Protein AF-A0A965Y708-F1 (afdb_monomer)

Mean predicted aligned error: 5.1 Å

Radius of gyration: 11.02 Å; Cα contacts (8 Å, |Δi|>4): 62; chains: 1; bounding box: 31×29×25 Å

Nearest PDB structures (foldseek):
  6ama-assembly1_B  TM=8.193E-01  e=1.026E-03  Streptomyces venezuelae
  6ama-assembly1_A  TM=8.352E-01  e=5.917E-03  Streptomyces venezuelae
  6amk-assembly1_A  TM=8.722E-01  e=8.287E-03  Streptomyces venezuelae
  6amk-assembly1_B  TM=8.656E-01  e=9.483E-03  Streptomyces venezuelae
  4j2n-assembly1_A  TM=8.083E-01  e=5.531E-03  Pukovnikvirus pukovnik

Solvent-accessible surface area (backbone atoms only — not comparable to full-atom values): 3443 Å² total; per-residue (Å²): 134,83,74,83,49,70,30,43,51,59,57,48,11,58,75,69,73,47,55,43,66,57,46,53,48,30,47,74,69,64,74,39,63,60,48,73,58,85,94,44,58,32,27,43,53,68,38,52,50,51,43,52,59,74,68,60,78,131

Secondary structure (DSSP, 8-state):
-----EEEHHHHHHHTTS-HHHHHHHHHTTSS--EEETTEEEEEHHHHHHHHHHH---

Structure (mmCIF, N/CA/C/O backbone):
data_AF-A0A965Y708-F1
#
_entry.id   AF-A0A965Y708-F1
#
loop_
_atom_site.group_PDB
_atom_site.id
_atom_site.type_symbol
_atom_site.label_atom_id
_atom_site.label_alt_id
_atom_site.label_comp_id
_atom_site.label_asym_id
_atom_site.label_entity_id
_atom_site.label_seq_id
_atom_site.pdbx_PDB_ins_code
_atom_site.Cartn_x
_atom_site.Cartn_y
_atom_site.Cartn_z
_atom_site.occupancy
_atom_site.B_iso_or_equiv
_atom_site.auth_seq_id
_atom_site.auth_comp_id
_atom_site.auth_asym_id
_atom_site.auth_atom_id
_atom_site.pdbx_PDB_model_num
ATOM 1 N N . MET A 1 1 ? -0.657 18.883 -15.303 1.00 36.19 1 MET A N 1
ATOM 2 C CA . MET A 1 1 ? 0.342 17.801 -15.426 1.00 36.19 1 MET A CA 1
ATOM 3 C C . MET A 1 1 ? 0.325 17.011 -14.125 1.00 36.19 1 MET A C 1
ATOM 5 O O . MET A 1 1 ? 1.039 17.362 -13.197 1.00 36.19 1 MET A O 1
ATOM 9 N N . THR A 1 2 ? -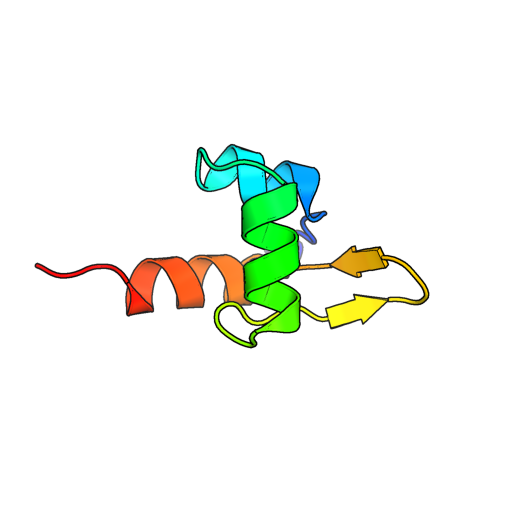0.561 16.029 -13.987 1.00 45.75 2 THR A N 1
ATOM 10 C CA . THR A 1 2 ? -0.569 15.144 -12.814 1.00 45.75 2 THR A CA 1
ATOM 11 C C . THR A 1 2 ? 0.479 14.071 -13.051 1.00 45.75 2 THR A C 1
ATOM 13 O O . THR A 1 2 ? 0.231 13.108 -13.765 1.00 45.75 2 THR A O 1
ATOM 16 N N . ALA A 1 3 ? 1.690 14.295 -12.539 1.00 54.16 3 ALA A N 1
ATOM 17 C CA . ALA A 1 3 ? 2.706 13.256 -12.491 1.00 54.16 3 ALA A CA 1
ATOM 18 C C . ALA A 1 3 ? 2.118 12.068 -11.719 1.00 54.16 3 ALA A C 1
ATOM 20 O O . ALA A 1 3 ? 1.750 12.228 -10.555 1.00 54.16 3 ALA A O 1
ATOM 21 N N . GLU A 1 4 ? 1.980 10.915 -12.371 1.00 65.19 4 GLU A N 1
ATOM 22 C CA . GLU A 1 4 ? 1.560 9.675 -11.721 1.00 65.19 4 GLU A CA 1
ATOM 23 C C . GLU A 1 4 ? 2.582 9.338 -10.632 1.00 65.19 4 GLU A C 1
ATOM 25 O O . GLU A 1 4 ? 3.682 8.850 -10.903 1.00 65.19 4 GLU A O 1
ATOM 30 N N . LYS A 1 5 ? 2.253 9.680 -9.381 1.00 78.56 5 LYS A N 1
ATOM 31 C CA . LYS A 1 5 ? 3.107 9.372 -8.238 1.00 78.56 5 LYS A CA 1
ATOM 32 C C . LYS A 1 5 ? 3.052 7.869 -8.002 1.00 78.56 5 LYS A C 1
ATOM 34 O O . LYS A 1 5 ? 1.985 7.289 -7.803 1.00 78.56 5 LYS A O 1
ATOM 39 N N . LEU A 1 6 ? 4.225 7.249 -8.054 1.00 84.75 6 LEU A N 1
ATOM 40 C CA . LEU A 1 6 ? 4.422 5.848 -7.717 1.00 84.75 6 LEU A CA 1
ATOM 41 C C . LEU A 1 6 ? 4.970 5.765 -6.302 1.00 84.75 6 LEU A C 1
ATOM 43 O O . LEU A 1 6 ? 6.117 6.128 -6.053 1.00 84.75 6 LEU A O 1
ATOM 47 N N . TYR A 1 7 ? 4.163 5.218 -5.411 1.00 88.50 7 TYR A N 1
ATOM 48 C CA . TYR A 1 7 ? 4.521 4.961 -4.033 1.00 88.50 7 TYR A CA 1
ATOM 49 C C . TYR A 1 7 ? 5.217 3.605 -3.904 1.00 88.50 7 TYR A C 1
ATOM 51 O O . TYR A 1 7 ? 4.844 2.601 -4.524 1.00 88.50 7 TYR A O 1
ATOM 59 N N . THR A 1 8 ? 6.271 3.563 -3.100 1.00 91.25 8 THR A N 1
ATOM 60 C CA . THR A 1 8 ? 6.781 2.321 -2.515 1.00 91.25 8 THR A CA 1
ATOM 61 C C . THR A 1 8 ? 5.818 1.784 -1.459 1.00 91.25 8 THR A C 1
ATOM 63 O O . THR A 1 8 ? 4.888 2.463 -1.025 1.00 91.25 8 THR A O 1
ATOM 66 N N . VAL A 1 9 ? 6.058 0.547 -1.019 1.00 90.19 9 VAL A N 1
ATOM 67 C CA . VAL A 1 9 ? 5.351 -0.016 0.138 1.00 90.19 9 VAL A CA 1
ATOM 68 C C . VAL A 1 9 ? 5.601 0.836 1.377 1.00 90.19 9 VAL A C 1
ATOM 70 O O . VAL A 1 9 ? 4.674 1.052 2.144 1.00 90.19 9 VAL A O 1
ATOM 73 N N . GLU A 1 10 ? 6.823 1.334 1.572 1.00 90.75 10 GLU A N 1
ATOM 74 C CA . GLU A 1 10 ? 7.128 2.210 2.702 1.00 90.75 10 GLU A CA 1
ATOM 75 C C . GLU A 1 10 ? 6.326 3.517 2.650 1.00 90.75 10 GLU A C 1
ATOM 77 O O . GLU A 1 10 ? 5.622 3.824 3.608 1.00 90.75 10 GLU A O 1
ATOM 82 N N . GLU A 1 11 ? 6.344 4.234 1.523 1.00 90.62 11 GLU A N 1
ATOM 83 C CA . GLU A 1 11 ? 5.644 5.522 1.399 1.00 90.62 11 GLU A CA 1
ATOM 84 C C . GLU A 1 11 ? 4.119 5.373 1.483 1.00 90.62 11 GLU A C 1
ATOM 86 O O . GLU A 1 11 ? 3.447 6.169 2.134 1.00 90.62 11 GLU A O 1
ATOM 91 N N . ALA A 1 12 ? 3.550 4.344 0.849 1.00 89.88 12 ALA A N 1
ATOM 92 C CA . ALA A 1 12 ? 2.116 4.083 0.939 1.00 89.88 12 ALA A CA 1
ATOM 93 C C . ALA A 1 12 ? 1.702 3.654 2.356 1.00 89.88 12 ALA A C 1
ATOM 95 O O . ALA A 1 12 ? 0.600 3.970 2.799 1.00 89.88 12 ALA A O 1
ATOM 96 N N . ALA A 1 13 ? 2.572 2.944 3.079 1.00 91.06 13 ALA A N 1
ATOM 97 C CA . ALA A 1 13 ? 2.300 2.543 4.453 1.00 91.06 13 ALA A CA 1
ATOM 98 C C . ALA A 1 13 ? 2.341 3.754 5.389 1.00 91.06 13 ALA A C 1
ATOM 100 O O . ALA A 1 13 ? 1.458 3.888 6.232 1.00 91.06 13 ALA A O 1
ATOM 101 N N . GLU A 1 14 ? 3.299 4.659 5.185 1.00 91.12 14 GLU A N 1
ATOM 102 C CA . GLU A 1 14 ? 3.385 5.933 5.899 1.00 91.12 14 GLU A CA 1
ATOM 103 C C . GLU A 1 14 ? 2.158 6.815 5.629 1.00 91.12 14 GLU A C 1
ATOM 105 O O . GLU A 1 14 ? 1.536 7.299 6.572 1.00 91.12 14 GLU A O 1
ATOM 110 N N . ALA A 1 15 ? 1.733 6.934 4.366 1.00 87.69 15 ALA A N 1
ATOM 111 C CA . ALA A 1 15 ? 0.535 7.685 3.985 1.00 87.69 15 ALA A CA 1
ATOM 112 C C . ALA A 1 15 ? -0.751 7.138 4.632 1.00 87.69 15 ALA A C 1
ATOM 114 O O . ALA A 1 15 ? -1.658 7.901 4.959 1.00 87.69 15 ALA A O 1
ATOM 115 N N . LEU A 1 16 ? -0.826 5.820 4.832 1.00 86.19 16 LEU A N 1
ATOM 116 C CA . LEU A 1 16 ? -1.938 5.147 5.508 1.00 86.19 16 LEU A CA 1
ATOM 117 C C . LEU A 1 16 ? -1.763 5.067 7.035 1.00 86.19 16 LEU A C 1
ATOM 119 O O . LEU A 1 16 ? -2.675 4.607 7.721 1.00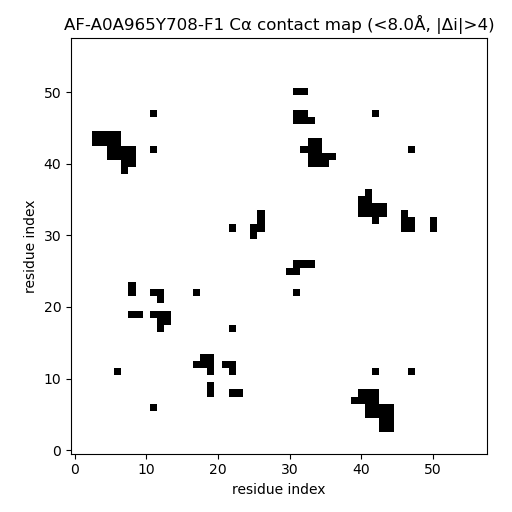 86.19 16 LEU A O 1
ATOM 123 N N . GLY A 1 17 ? -0.609 5.470 7.577 1.00 88.56 17 GLY A N 1
ATOM 124 C CA . GLY A 1 17 ? -0.293 5.362 9.002 1.00 88.56 17 GLY A CA 1
ATOM 125 C C . GLY A 1 17 ? -0.176 3.921 9.516 1.00 88.56 17 GLY A C 1
ATOM 126 O O . GLY A 1 17 ? -0.449 3.662 10.688 1.00 88.56 17 GLY A O 1
ATOM 127 N N . ILE A 1 18 ? 0.200 2.965 8.661 1.00 90.94 18 ILE A N 1
ATOM 128 C CA . ILE A 1 18 ? 0.341 1.544 9.017 1.00 90.94 18 ILE A CA 1
ATOM 129 C C . ILE A 1 18 ? 1.777 1.047 8.842 1.00 90.94 18 ILE A C 1
ATOM 131 O O . ILE A 1 18 ? 2.616 1.677 8.210 1.00 90.94 18 ILE A O 1
ATOM 135 N N . SER A 1 19 ? 2.073 -0.140 9.378 1.00 92.94 19 SER A N 1
ATOM 136 C CA . SER A 1 19 ? 3.372 -0.778 9.151 1.00 92.94 19 SER A CA 1
ATOM 137 C C . SER A 1 19 ? 3.536 -1.215 7.682 1.00 92.94 19 SER A C 1
ATOM 139 O O . SER A 1 19 ? 2.614 -1.831 7.130 1.00 92.94 19 SER A O 1
ATOM 141 N N . PRO A 1 20 ? 4.727 -1.038 7.071 1.00 91.06 20 PRO A N 1
ATOM 142 C CA . PRO A 1 20 ? 5.046 -1.583 5.747 1.00 91.06 20 PRO A CA 1
ATOM 143 C C . PRO A 1 20 ? 4.842 -3.099 5.653 1.00 91.06 20 PRO A C 1
ATOM 145 O O . PRO A 1 20 ? 4.511 -3.624 4.589 1.00 91.06 20 PRO A O 1
ATOM 148 N N . LEU A 1 21 ? 4.989 -3.817 6.773 1.00 91.44 21 LEU A N 1
ATOM 149 C CA . LEU A 1 21 ? 4.704 -5.249 6.847 1.00 91.44 21 LEU A CA 1
ATOM 150 C C . LEU A 1 21 ? 3.214 -5.530 6.613 1.00 91.44 21 LEU A C 1
ATOM 152 O O . LEU A 1 21 ? 2.866 -6.413 5.827 1.00 91.44 21 LEU A O 1
ATOM 156 N N . THR A 1 22 ? 2.339 -4.758 7.262 1.00 92.69 22 THR A N 1
ATOM 157 C CA . THR A 1 22 ? 0.883 -4.851 7.103 1.00 92.69 22 THR A CA 1
ATOM 158 C C . THR A 1 22 ? 0.485 -4.551 5.667 1.00 92.69 22 THR A C 1
ATOM 160 O O . THR A 1 22 ? -0.241 -5.342 5.065 1.00 92.69 22 THR A O 1
ATOM 163 N N . LEU A 1 23 ? 1.027 -3.479 5.084 1.00 90.94 23 LEU A N 1
ATOM 164 C CA . LEU A 1 23 ? 0.752 -3.139 3.691 1.00 90.94 23 LEU A CA 1
ATOM 165 C C . LEU A 1 23 ? 1.258 -4.224 2.729 1.00 90.94 23 LEU A C 1
ATOM 167 O O . LEU A 1 23 ? 0.540 -4.637 1.821 1.00 90.94 23 LEU A O 1
ATOM 171 N N . GLY A 1 24 ? 2.457 -4.761 2.964 1.00 90.12 24 GLY A N 1
ATOM 172 C CA . GLY A 1 24 ? 2.995 -5.887 2.202 1.00 90.12 24 GLY A CA 1
ATOM 173 C C . GLY A 1 24 ? 2.127 -7.145 2.297 1.00 90.12 24 GLY A C 1
ATOM 174 O O . GLY A 1 24 ? 1.963 -7.861 1.309 1.00 90.12 24 GLY A O 1
ATOM 175 N N . ASN A 1 25 ? 1.540 -7.420 3.463 1.00 92.31 25 ASN A N 1
ATOM 176 C CA . ASN A 1 25 ? 0.585 -8.514 3.637 1.00 92.31 25 ASN A CA 1
ATOM 177 C C . ASN A 1 25 ? -0.730 -8.244 2.903 1.00 92.31 25 ASN A C 1
ATOM 179 O O . ASN A 1 25 ? -1.271 -9.156 2.288 1.00 92.31 25 ASN A O 1
ATOM 183 N N . TRP A 1 26 ? -1.223 -7.006 2.905 1.00 91.25 26 TRP A N 1
ATOM 184 C CA . TRP A 1 26 ? -2.425 -6.619 2.164 1.00 91.25 26 TRP A CA 1
ATOM 185 C C . TRP A 1 26 ? -2.237 -6.704 0.652 1.00 91.25 26 TRP A C 1
ATOM 187 O O . TRP A 1 26 ? -3.134 -7.193 -0.028 1.00 91.25 26 TRP A O 1
ATOM 197 N N . LEU A 1 27 ? -1.069 -6.309 0.141 1.00 90.12 27 LEU A N 1
ATOM 198 C CA . LEU A 1 27 ? -0.689 -6.487 -1.263 1.00 90.12 27 LEU A CA 1
ATOM 199 C C . LEU A 1 27 ? -0.674 -7.970 -1.646 1.00 90.12 27 LEU A C 1
ATOM 201 O O . LEU A 1 27 ? -1.249 -8.360 -2.656 1.00 90.12 27 LEU A O 1
ATOM 205 N N . ARG A 1 28 ? -0.068 -8.822 -0.807 1.00 87.88 28 ARG A N 1
ATOM 206 C CA . ARG A 1 28 ? -0.068 -10.281 -1.022 1.00 87.88 28 ARG A CA 1
ATOM 207 C C . ARG A 1 28 ? -1.464 -10.895 -0.927 1.00 87.88 28 ARG A C 1
ATOM 209 O O . ARG A 1 28 ? -1.747 -11.845 -1.644 1.00 87.88 28 ARG A O 1
ATOM 216 N N . ALA A 1 29 ? -2.313 -10.365 -0.051 1.00 89.56 29 ALA A N 1
ATOM 217 C CA . ALA A 1 29 ? -3.690 -10.811 0.132 1.00 89.56 29 ALA A CA 1
ATOM 218 C C . ALA A 1 29 ? -4.666 -10.235 -0.913 1.00 89.56 29 ALA A C 1
ATOM 220 O O . ALA A 1 29 ? -5.839 -10.594 -0.889 1.00 89.56 29 ALA A O 1
ATOM 221 N N . GLY A 1 30 ? -4.223 -9.326 -1.792 1.00 87.88 30 GLY A N 1
ATOM 222 C CA . GLY A 1 30 ? -5.084 -8.667 -2.780 1.00 87.88 30 GLY A CA 1
ATOM 223 C C . GLY A 1 30 ? -6.085 -7.668 -2.187 1.00 87.88 30 GLY A C 1
ATOM 224 O O . GLY A 1 3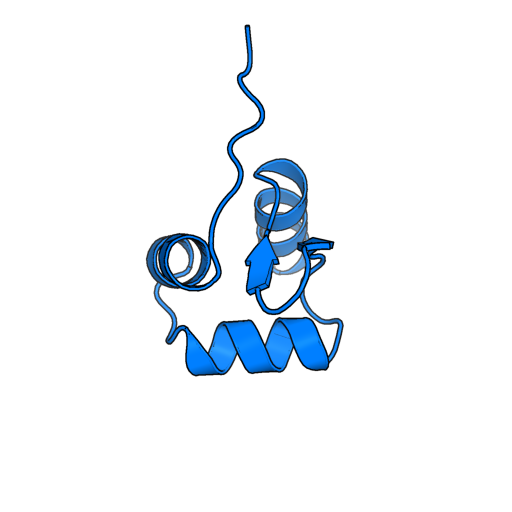0 ? -7.095 -7.363 -2.815 1.00 87.88 30 GLY A O 1
ATOM 225 N N . LYS A 1 31 ? -5.840 -7.164 -0.969 1.00 87.19 31 LYS A N 1
ATOM 226 C CA . LYS A 1 31 ? -6.688 -6.139 -0.332 1.00 87.19 31 LYS A CA 1
ATOM 227 C C . LYS A 1 31 ? -6.472 -4.749 -0.924 1.00 87.19 31 LYS A C 1
ATOM 229 O O . LYS A 1 31 ? -7.429 -3.989 -1.030 1.00 87.19 31 LYS A O 1
ATOM 234 N N . ILE A 1 32 ? -5.230 -4.435 -1.283 1.00 87.94 32 ILE A N 1
ATOM 235 C CA . ILE A 1 32 ? -4.846 -3.205 -1.976 1.00 87.94 32 ILE A CA 1
ATOM 236 C C . ILE A 1 32 ? -4.264 -3.569 -3.338 1.00 87.94 32 ILE A C 1
ATOM 238 O O . ILE A 1 32 ? -3.516 -4.544 -3.461 1.00 87.94 32 ILE A O 1
ATOM 242 N N . THR A 1 33 ? -4.621 -2.790 -4.353 1.00 86.38 33 THR A N 1
ATOM 243 C CA . THR A 1 33 ? -4.080 -2.946 -5.699 1.00 86.38 33 THR A CA 1
ATOM 244 C C . THR A 1 33 ? -2.677 -2.352 -5.744 1.00 86.38 33 THR A C 1
ATOM 246 O O . THR A 1 33 ? -2.430 -1.245 -5.275 1.00 86.38 33 THR A O 1
ATOM 249 N N . GLY A 1 34 ? -1.730 -3.110 -6.280 1.00 87.75 34 GLY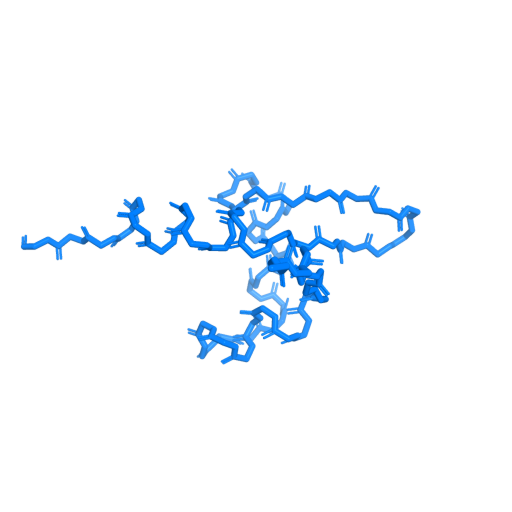 A N 1
ATOM 250 C CA . GLY A 1 34 ? -0.375 -2.638 -6.497 1.00 87.75 34 GLY A CA 1
ATOM 251 C C . GLY A 1 34 ? 0.266 -3.402 -7.639 1.00 87.75 34 GLY A C 1
ATOM 252 O O . GLY A 1 34 ? -0.023 -4.575 -7.873 1.00 87.75 34 GLY A O 1
ATOM 253 N N . THR A 1 35 ? 1.166 -2.739 -8.347 1.00 87.31 35 THR A N 1
ATOM 254 C CA . THR A 1 35 ? 1.940 -3.338 -9.425 1.00 87.31 35 THR A CA 1
ATOM 255 C C . THR A 1 35 ? 3.235 -3.907 -8.863 1.00 87.31 35 THR A C 1
ATOM 257 O O . THR A 1 35 ? 4.055 -3.203 -8.268 1.00 87.31 35 THR A O 1
ATOM 260 N N . LYS A 1 36 ? 3.461 -5.205 -9.060 1.00 86.12 36 LYS A N 1
ATOM 261 C CA . LYS A 1 36 ? 4.734 -5.831 -8.701 1.00 86.12 36 LYS A CA 1
ATOM 262 C C . LYS A 1 36 ? 5.770 -5.533 -9.783 1.00 86.12 36 LYS A C 1
ATOM 264 O O . LYS A 1 36 ? 5.725 -6.101 -10.869 1.00 86.12 36 LYS A O 1
ATOM 269 N N . VAL A 1 37 ? 6.730 -4.670 -9.468 1.00 86.06 37 VAL A N 1
ATOM 270 C CA . VAL A 1 37 ? 7.837 -4.310 -10.359 1.00 86.06 37 VAL A CA 1
ATOM 271 C C . VAL A 1 37 ? 9.092 -5.052 -9.894 1.00 86.06 37 VAL A C 1
ATOM 273 O O . VAL A 1 37 ? 9.782 -4.660 -8.947 1.00 86.06 37 VAL A O 1
ATOM 276 N N . GLY A 1 38 ? 9.363 -6.193 -10.534 1.00 86.62 38 GLY A N 1
ATOM 277 C CA . GLY A 1 38 ? 10.460 -7.090 -10.166 1.00 86.62 38 GLY A CA 1
ATOM 278 C C . GLY A 1 38 ? 10.264 -7.714 -8.778 1.00 86.62 38 GLY A C 1
ATOM 279 O O . GLY A 1 38 ? 9.339 -8.496 -8.555 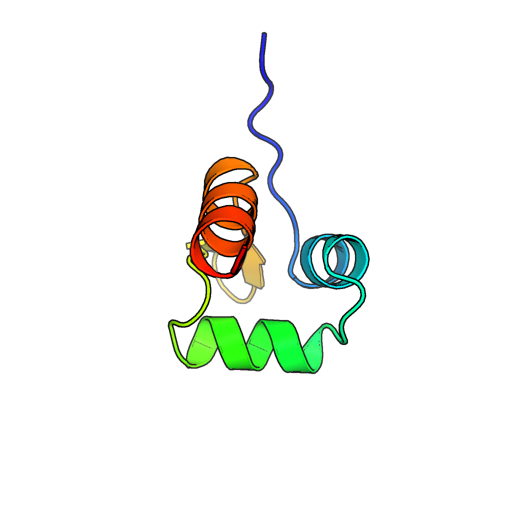1.00 86.62 38 GLY A O 1
ATOM 280 N N . ARG A 1 39 ? 11.154 -7.386 -7.829 1.00 84.00 39 ARG A N 1
ATOM 281 C CA . ARG A 1 39 ? 11.091 -7.866 -6.429 1.00 84.00 39 ARG A CA 1
ATOM 282 C C . ARG A 1 39 ? 10.386 -6.891 -5.480 1.00 84.00 39 ARG A C 1
ATOM 284 O O . ARG A 1 39 ? 10.190 -7.239 -4.319 1.00 84.00 39 ARG A O 1
ATOM 291 N N . LYS A 1 40 ? 10.017 -5.695 -5.950 1.00 85.31 40 LYS A N 1
ATOM 292 C CA . LYS A 1 40 ? 9.382 -4.649 -5.138 1.00 85.31 40 LYS A CA 1
ATOM 293 C C . LYS A 1 40 ? 7.945 -4.415 -5.596 1.00 85.31 40 LYS A C 1
ATOM 295 O O . LYS A 1 40 ? 7.621 -4.593 -6.766 1.00 85.31 40 LYS A O 1
ATOM 300 N N . TRP A 1 41 ? 7.089 -4.008 -4.670 1.00 89.94 41 TRP A N 1
ATOM 301 C CA . TRP A 1 41 ? 5.751 -3.530 -5.002 1.00 89.94 41 TRP A CA 1
ATOM 302 C C . TRP A 1 41 ? 5.783 -2.021 -5.215 1.00 89.94 41 TRP A C 1
ATOM 304 O O . TRP A 1 41 ? 6.508 -1.303 -4.522 1.00 89.94 41 TRP A O 1
ATOM 314 N N . ARG A 1 42 ? 5.011 -1.565 -6.195 1.00 89.56 42 ARG A N 1
ATOM 315 C CA . ARG A 1 42 ? 4.760 -0.162 -6.502 1.00 89.56 42 ARG A CA 1
ATOM 316 C C . ARG A 1 42 ? 3.259 0.056 -6.510 1.00 89.56 42 ARG A C 1
ATOM 318 O O . ARG A 1 42 ? 2.531 -0.737 -7.095 1.00 89.56 42 ARG A O 1
ATOM 325 N N . ILE A 1 43 ? 2.809 1.103 -5.849 1.00 90.12 43 ILE A N 1
ATOM 326 C CA . ILE A 1 43 ? 1.397 1.455 -5.746 1.00 90.12 43 ILE A CA 1
ATOM 327 C C . ILE A 1 43 ? 1.235 2.786 -6.463 1.00 90.12 43 ILE A C 1
ATOM 329 O O . ILE A 1 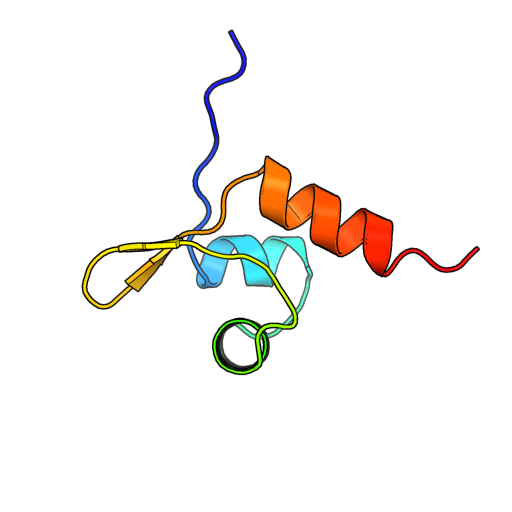43 ? 2.010 3.710 -6.223 1.00 90.12 43 ILE A O 1
ATOM 333 N N . THR A 1 44 ? 0.287 2.875 -7.389 1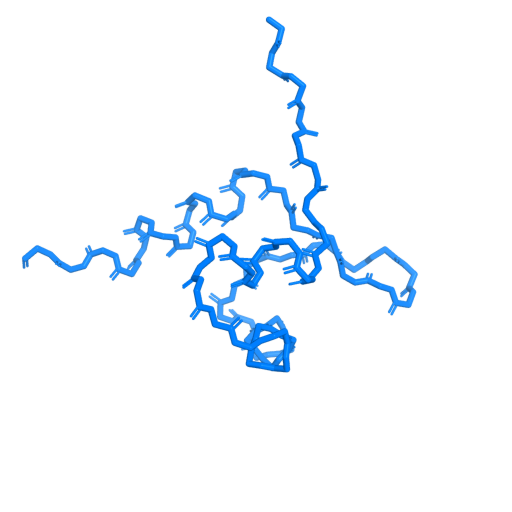.00 89.75 44 THR A N 1
ATOM 334 C CA . THR A 1 44 ? -0.017 4.158 -8.026 1.00 89.75 44 THR A CA 1
ATOM 335 C C . THR A 1 44 ? -0.843 5.012 -7.069 1.00 89.75 44 THR A C 1
ATOM 337 O O . THR A 1 44 ? -1.566 4.482 -6.225 1.00 89.75 44 THR A O 1
ATOM 340 N N . ASP A 1 45 ? -0.762 6.334 -7.196 1.00 86.62 45 ASP A N 1
ATOM 341 C CA . ASP A 1 45 ? -1.646 7.240 -6.452 1.00 86.62 45 ASP A CA 1
ATOM 342 C C . ASP A 1 45 ? -3.128 6.871 -6.641 1.00 86.62 45 ASP A C 1
ATOM 344 O O . ASP A 1 45 ? -3.882 6.808 -5.674 1.00 86.62 45 ASP A O 1
ATOM 348 N N . ALA A 1 46 ? -3.520 6.509 -7.867 1.00 86.94 46 ALA A N 1
ATOM 349 C CA . ALA A 1 46 ? -4.877 6.078 -8.185 1.00 86.94 46 ALA A CA 1
ATOM 350 C C . ALA A 1 46 ? -5.299 4.821 -7.403 1.00 86.94 46 ALA A C 1
ATOM 352 O O . ALA A 1 46 ? -6.395 4.789 -6.846 1.00 86.94 46 ALA A O 1
ATOM 353 N N . ASP A 1 47 ? -4.431 3.808 -7.315 1.00 87.69 47 ASP A N 1
ATOM 354 C CA . ASP A 1 47 ? -4.708 2.586 -6.551 1.00 87.69 47 ASP A CA 1
ATOM 355 C C . ASP A 1 47 ? -4.816 2.862 -5.046 1.00 87.69 47 ASP A C 1
ATOM 357 O O . ASP A 1 47 ? -5.682 2.306 -4.365 1.00 87.69 47 ASP A O 1
ATOM 361 N N . LEU A 1 48 ? -3.942 3.729 -4.522 1.00 86.69 48 LEU A N 1
ATOM 362 C CA . LEU A 1 48 ? -3.948 4.112 -3.113 1.00 86.69 48 LEU A CA 1
ATOM 363 C C . LEU A 1 48 ? -5.237 4.863 -2.757 1.00 86.69 48 LEU A C 1
ATOM 365 O O . LEU A 1 48 ? -5.893 4.523 -1.773 1.00 86.69 48 LEU A O 1
ATOM 369 N N . GLN A 1 49 ? -5.634 5.832 -3.584 1.00 86.62 49 GLN A N 1
ATOM 370 C CA . GLN A 1 49 ? -6.889 6.569 -3.426 1.00 86.62 49 GLN A CA 1
ATOM 371 C C . GLN A 1 49 ? -8.103 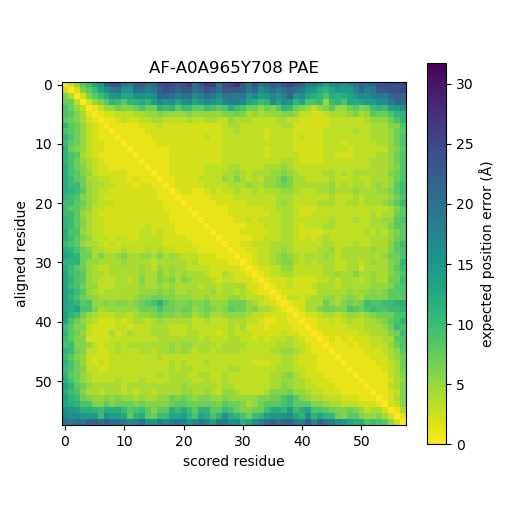5.645 -3.547 1.00 86.62 49 GLN A C 1
ATOM 373 O O . GLN A 1 49 ? -8.991 5.692 -2.700 1.00 86.62 49 GLN A O 1
ATOM 378 N N . ALA A 1 50 ? -8.123 4.744 -4.534 1.00 87.75 50 ALA A N 1
ATOM 379 C CA . ALA A 1 50 ? -9.198 3.766 -4.691 1.00 87.75 50 ALA A CA 1
ATOM 380 C C . ALA A 1 50 ? -9.328 2.851 -3.463 1.00 87.75 50 ALA A C 1
ATOM 382 O O . ALA A 1 50 ? -10.437 2.508 -3.053 1.00 87.75 50 ALA A O 1
ATOM 383 N N . PHE A 1 51 ? -8.206 2.473 -2.846 1.00 87.12 51 PHE A N 1
ATOM 384 C CA . PHE A 1 51 ? -8.208 1.705 -1.605 1.00 87.12 51 PHE A CA 1
ATOM 385 C C . PHE A 1 51 ? -8.770 2.499 -0.420 1.00 87.12 51 PHE A C 1
ATOM 387 O O . PHE A 1 51 ? -9.550 1.945 0.359 1.00 87.12 51 PHE A O 1
ATOM 394 N N . ILE A 1 52 ? -8.390 3.771 -0.277 1.00 86.31 52 ILE A N 1
ATOM 395 C CA . ILE A 1 52 ? -8.912 4.654 0.776 1.00 86.31 52 ILE A CA 1
ATOM 396 C C . ILE A 1 52 ? -10.419 4.837 0.597 1.00 86.31 52 ILE A C 1
ATOM 398 O O . ILE A 1 52 ? -11.169 4.611 1.542 1.00 86.31 52 ILE A O 1
ATOM 402 N N . GLU A 1 53 ? -10.869 5.156 -0.617 1.00 86.81 53 GLU A N 1
ATOM 403 C CA . GLU A 1 53 ? -12.284 5.370 -0.929 1.00 86.81 53 GLU A CA 1
ATOM 404 C C . GLU A 1 53 ? -13.114 4.103 -0.685 1.00 86.81 53 GLU A C 1
ATOM 406 O O . GLU A 1 53 ? -14.175 4.160 -0.071 1.00 86.81 53 GLU A O 1
ATOM 411 N N . ARG A 1 54 ? -12.599 2.926 -1.063 1.00 85.88 54 ARG A N 1
ATOM 412 C CA . ARG A 1 54 ? -13.273 1.641 -0.818 1.00 85.88 54 ARG A CA 1
ATOM 413 C C . ARG A 1 54 ? -13.438 1.317 0.671 1.00 85.88 54 ARG A C 1
ATOM 415 O O . ARG A 1 54 ? -14.404 0.651 1.035 1.00 85.88 54 ARG A O 1
ATOM 422 N N . ASN A 1 55 ? -12.487 1.721 1.514 1.00 83.00 55 ASN A N 1
ATOM 423 C CA . ASN A 1 55 ? -12.530 1.472 2.960 1.00 83.00 55 ASN A CA 1
ATOM 424 C C . ASN A 1 55 ? -13.127 2.635 3.760 1.00 83.00 55 ASN A C 1
ATOM 426 O O . ASN A 1 55 ? -13.270 2.522 4.979 1.00 83.00 55 ASN A O 1
ATOM 430 N N . ARG A 1 56 ? -13.484 3.743 3.107 1.00 76.19 56 ARG A N 1
ATOM 431 C CA . ARG A 1 56 ? -14.166 4.864 3.740 1.00 76.19 56 A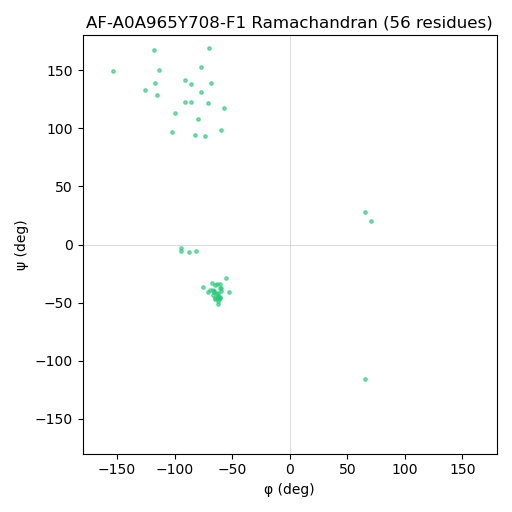RG A CA 1
ATOM 432 C C . ARG A 1 56 ? -15.617 4.471 4.006 1.00 76.19 56 ARG A C 1
ATOM 434 O O . ARG A 1 56 ? -16.480 4.601 3.146 1.00 76.19 56 ARG A O 1
ATOM 441 N N . GLN A 1 57 ? -15.885 3.964 5.203 1.00 63.94 57 GLN A N 1
ATOM 442 C CA . GLN A 1 57 ? -17.250 3.783 5.689 1.00 63.94 57 GLN A CA 1
ATOM 443 C C . GLN A 1 57 ? -17.711 5.095 6.334 1.00 63.94 57 GLN A C 1
ATOM 445 O O . GLN A 1 57 ? -17.028 5.617 7.216 1.00 63.94 57 GLN A O 1
ATOM 450 N N . VAL A 1 58 ? -18.818 5.645 5.828 1.00 53.19 58 VAL A N 1
ATOM 451 C CA . VAL A 1 58 ? -19.544 6.789 6.407 1.00 53.19 58 VAL A CA 1
ATOM 452 C C . VAL A 1 58 ? -20.484 6.348 7.517 1.00 53.19 58 VAL A C 1
ATOM 454 O O . VAL A 1 58 ? -21.011 5.216 7.421 1.00 53.19 58 VAL A O 1
#

pLDDT: mean 84.45, std 11.53, range [36.19, 92.94]

Sequence (58 aa):
MTAEKLYTVEEAAEALGISPLTLGNWLRAGKITGTKVGRKWRITDADLQAFIERNRQV

Foldseek 3Di:
DPDFDKDFLVRLCVVVVHDSVVSVVCCVVVLFDWDDDPPTTIHTPVRSVVSVVVPDDD